Protein AF-A0A4Q5PQS4-F1 (afdb_monomer_lite)

Radius of gyration: 13.58 Å; chains: 1; bounding box: 21×24×44 Å

Sequence (44 aa):
MLTKEYKVIV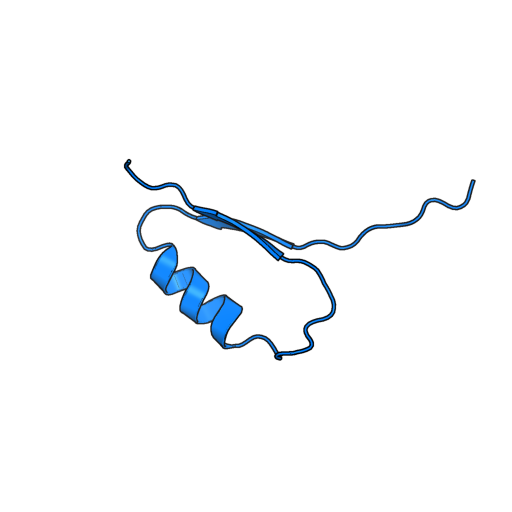IGVSAGGLFALTAILGNLPADYPFPIIVVQHRSK

Foldseek 3Di:
DPDDDADAAEEEEEVCRVVVCCVPVVPDDPPRPHYYHYDYDDDD

Structure (mmCIF, N/CA/C/O backbone):
data_AF-A0A4Q5PQS4-F1
#
_entry.id   AF-A0A4Q5PQS4-F1
#
loop_
_atom_site.group_PDB
_atom_site.id
_atom_site.type_symbol
_atom_site.label_atom_id
_atom_site.label_alt_id
_atom_site.label_comp_id
_atom_site.label_asym_id
_atom_site.label_entity_id
_atom_site.label_seq_id
_atom_site.pdbx_PDB_ins_code
_atom_site.Cartn_x
_atom_site.Cartn_y
_atom_site.Cartn_z
_atom_site.occupancy
_atom_site.B_iso_or_equiv
_atom_site.auth_seq_id
_atom_site.auth_comp_id
_atom_site.auth_asym_id
_atom_site.auth_atom_id
_atom_site.pdbx_PDB_model_num
ATOM 1 N N . MET A 1 1 ? -1.942 11.852 30.982 1.00 51.56 1 MET A N 1
ATOM 2 C CA . MET A 1 1 ? -2.501 11.961 29.617 1.00 51.56 1 MET A CA 1
ATOM 3 C C . MET A 1 1 ? -2.488 10.573 29.003 1.00 51.56 1 MET A C 1
ATOM 5 O O . MET A 1 1 ? -1.424 9.973 28.972 1.00 51.56 1 MET A O 1
ATOM 9 N N . LEU A 1 2 ? -3.635 10.040 28.578 1.00 64.62 2 LEU A N 1
ATOM 10 C CA . LEU A 1 2 ? -3.662 8.812 27.778 1.00 64.62 2 LEU A CA 1
ATOM 11 C C . LEU A 1 2 ? -3.163 9.175 26.376 1.00 64.62 2 LEU A C 1
ATOM 13 O O . LEU A 1 2 ? -3.844 9.894 25.646 1.00 64.62 2 LEU A O 1
ATOM 17 N N . THR A 1 3 ? -1.958 8.746 26.017 1.00 65.50 3 THR A N 1
ATOM 18 C CA . THR A 1 3 ? -1.435 8.904 24.658 1.00 65.50 3 THR A CA 1
ATOM 19 C C . THR A 1 3 ? -2.128 7.878 23.773 1.00 65.50 3 THR A C 1
ATOM 21 O O . THR A 1 3 ? -1.880 6.680 23.881 1.00 65.50 3 THR A O 1
ATOM 24 N N . LYS A 1 4 ? -3.061 8.332 22.936 1.00 77.50 4 LYS A N 1
ATOM 25 C CA . LYS A 1 4 ? -3.728 7.460 21.970 1.00 77.50 4 LYS A CA 1
ATOM 26 C C . LYS A 1 4 ? -2.747 7.165 20.836 1.00 77.50 4 LYS A C 1
ATOM 28 O O . LYS A 1 4 ? -2.388 8.072 20.091 1.00 77.50 4 LYS A O 1
ATOM 33 N N . GLU A 1 5 ? -2.299 5.919 20.729 1.00 83.69 5 GLU A N 1
ATOM 34 C CA . GLU A 1 5 ? -1.454 5.486 19.617 1.00 83.69 5 GLU A CA 1
ATOM 35 C C . GLU A 1 5 ? -2.307 5.257 18.370 1.00 83.69 5 GLU A C 1
ATOM 37 O O . GLU A 1 5 ? -3.181 4.388 18.336 1.00 83.69 5 GLU A O 1
AT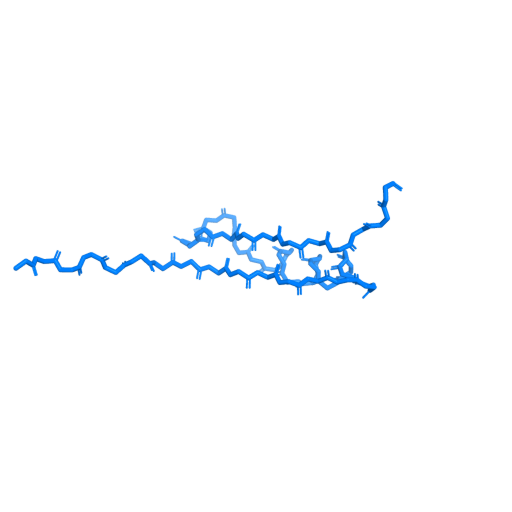OM 42 N N . TYR A 1 6 ? -2.054 6.054 17.335 1.00 84.75 6 TYR A N 1
ATOM 43 C CA . TYR A 1 6 ? -2.651 5.861 16.021 1.00 84.75 6 TYR A CA 1
ATOM 44 C C . TYR A 1 6 ? -1.774 4.909 15.210 1.00 84.75 6 TYR A C 1
ATOM 46 O O . TYR A 1 6 ? -0.576 5.137 15.059 1.00 84.75 6 TYR A O 1
ATOM 54 N N . LYS A 1 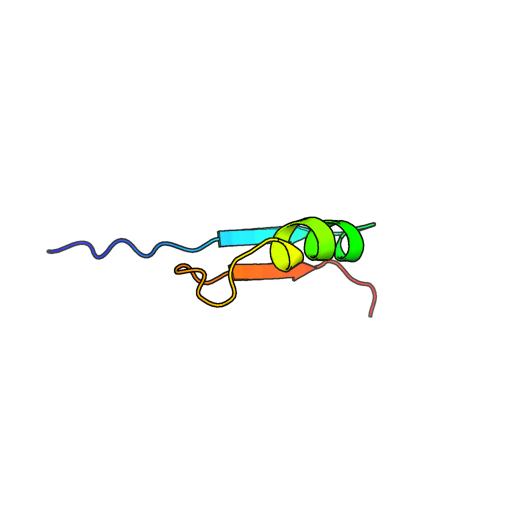7 ? -2.379 3.847 14.674 1.00 94.00 7 LYS A N 1
ATOM 55 C CA . LYS A 1 7 ? -1.710 2.892 13.785 1.00 94.00 7 LYS A CA 1
ATOM 56 C C . LYS A 1 7 ? -2.088 3.210 12.344 1.00 94.00 7 LYS A C 1
ATOM 58 O O . LYS A 1 7 ? -3.271 3.312 12.030 1.00 94.00 7 LYS A O 1
ATOM 63 N N . VAL A 1 8 ? -1.088 3.382 11.488 1.00 95.62 8 VAL A N 1
ATOM 64 C CA . VAL A 1 8 ? -1.249 3.709 10.067 1.00 95.62 8 VAL A CA 1
ATOM 65 C C . VAL A 1 8 ? -0.117 3.074 9.271 1.00 95.62 8 VAL A C 1
ATOM 67 O O . VAL A 1 8 ? 1.008 2.977 9.761 1.00 95.62 8 VAL A O 1
ATOM 70 N N . ILE A 1 9 ? -0.414 2.657 8.041 1.00 96.81 9 ILE A N 1
ATOM 71 C CA . ILE A 1 9 ? 0.593 2.228 7.070 1.00 96.81 9 ILE A CA 1
ATOM 72 C C . ILE A 1 9 ? 0.779 3.339 6.043 1.00 96.81 9 ILE A C 1
ATOM 74 O O . ILE A 1 9 ? -0.192 3.851 5.488 1.00 96.81 9 ILE A O 1
ATOM 78 N N . VAL A 1 10 ? 2.033 3.691 5.765 1.00 97.81 10 VAL A N 1
ATOM 79 C CA . VAL A 1 10 ? 2.389 4.635 4.703 1.00 97.81 10 VAL A CA 1
ATOM 80 C C . VAL A 1 10 ? 3.254 3.914 3.678 1.00 97.81 10 VAL A C 1
ATOM 82 O O . VAL A 1 10 ? 4.266 3.313 4.034 1.00 97.81 10 VAL A O 1
ATOM 85 N N . ILE A 1 11 ? 2.857 3.973 2.408 1.00 98.31 11 ILE A N 1
ATOM 86 C CA . ILE A 1 11 ? 3.559 3.332 1.294 1.00 98.31 11 ILE A CA 1
ATOM 87 C C . ILE A 1 11 ? 4.020 4.415 0.317 1.00 98.31 11 ILE A C 1
ATOM 89 O O . ILE A 1 11 ? 3.201 5.116 -0.276 1.00 98.31 11 ILE A O 1
ATOM 93 N N . GLY A 1 12 ? 5.334 4.537 0.139 1.00 98.06 12 GLY A N 1
ATOM 94 C CA . GLY A 1 12 ? 5.949 5.372 -0.891 1.00 98.06 12 GLY A CA 1
ATOM 95 C C . GLY A 1 12 ? 6.400 4.523 -2.077 1.00 98.06 12 GLY A C 1
ATOM 96 O O . GLY A 1 12 ? 7.097 3.528 -1.887 1.00 98.06 12 GLY A O 1
ATOM 97 N N . VAL A 1 13 ? 6.020 4.905 -3.295 1.00 98.38 13 VAL A N 1
ATOM 98 C CA . VAL A 1 13 ? 6.338 4.164 -4.528 1.00 98.38 13 VAL A CA 1
ATOM 99 C C . VAL A 1 13 ? 6.653 5.099 -5.705 1.00 98.38 13 VAL A C 1
ATOM 101 O O . VAL A 1 13 ? 6.296 6.276 -5.699 1.00 98.38 13 VAL A O 1
ATOM 104 N N . SER A 1 14 ? 7.352 4.582 -6.722 1.00 96.69 14 SER A N 1
ATOM 105 C CA . SER A 1 14 ? 7.783 5.315 -7.927 1.00 96.69 14 SER A CA 1
ATOM 106 C C . SER A 1 14 ? 7.663 4.410 -9.169 1.00 96.69 14 SER A C 1
ATOM 108 O O . SER A 1 14 ? 6.595 3.838 -9.394 1.00 96.69 14 SER A O 1
ATOM 110 N N . ALA A 1 15 ? 8.710 4.232 -9.979 1.00 96.81 15 ALA A N 1
ATOM 111 C CA . ALA A 1 15 ? 8.708 3.300 -11.109 1.00 96.81 15 ALA A CA 1
ATOM 112 C C . ALA A 1 15 ? 8.283 1.880 -10.677 1.00 96.81 15 ALA A C 1
ATOM 114 O O . ALA A 1 15 ? 8.754 1.364 -9.667 1.00 96.81 15 ALA A O 1
ATOM 115 N N . GLY A 1 16 ? 7.351 1.270 -11.417 1.00 97.00 16 GLY A N 1
ATOM 116 C CA . GLY A 1 16 ? 6.767 -0.036 -11.072 1.00 97.00 16 GLY A CA 1
ATOM 117 C C . GLY A 1 16 ? 5.794 -0.023 -9.882 1.00 97.00 16 GLY A C 1
ATOM 118 O O . GLY A 1 16 ? 5.246 -1.063 -9.525 1.00 97.00 16 GLY A O 1
ATOM 119 N N . GLY A 1 17 ? 5.534 1.143 -9.286 1.00 97.31 17 GLY A N 1
ATOM 120 C CA . GLY A 1 17 ? 4.762 1.271 -8.054 1.00 97.31 17 GLY A CA 1
ATOM 121 C C . GLY A 1 17 ? 3.337 0.732 -8.131 1.00 97.31 17 GLY A C 1
ATOM 122 O O . GLY A 1 17 ? 2.898 0.070 -7.199 1.00 97.31 17 GLY A O 1
ATOM 123 N N . LEU A 1 18 ? 2.645 0.900 -9.262 1.00 96.25 18 LEU A N 1
ATOM 124 C CA . LEU A 1 18 ? 1.303 0.333 -9.440 1.00 96.25 18 LEU A CA 1
ATOM 125 C C . LEU A 1 18 ? 1.301 -1.199 -9.359 1.00 96.25 18 LEU A C 1
ATOM 127 O O . LEU A 1 18 ? 0.424 -1.760 -8.715 1.00 96.25 18 LEU A O 1
ATOM 131 N N . PHE A 1 19 ? 2.304 -1.870 -9.936 1.00 97.69 19 PHE A N 1
ATOM 132 C CA . PHE A 1 19 ? 2.420 -3.329 -9.850 1.00 97.69 19 PHE A CA 1
ATOM 133 C C . PHE A 1 19 ? 2.652 -3.784 -8.403 1.00 97.69 19 PHE A C 1
ATOM 135 O O . PHE A 1 19 ? 1.982 -4.697 -7.922 1.00 97.69 19 PHE A O 1
ATOM 142 N N . ALA A 1 20 ? 3.547 -3.100 -7.682 1.00 97.94 20 ALA A N 1
ATOM 143 C CA . ALA A 1 20 ? 3.791 -3.370 -6.267 1.00 97.94 20 ALA A CA 1
ATOM 144 C C . ALA A 1 20 ? 2.533 -3.134 -5.413 1.00 97.94 20 ALA A C 1
ATOM 146 O O . ALA A 1 20 ? 2.198 -3.960 -4.566 1.00 97.94 20 ALA A O 1
ATOM 147 N N . LEU A 1 21 ? 1.799 -2.046 -5.663 1.00 98.06 21 LEU A N 1
ATOM 148 C CA . LEU A 1 21 ? 0.553 -1.747 -4.960 1.00 98.06 21 LEU A CA 1
ATOM 149 C C . LEU A 1 21 ? -0.517 -2.804 -5.229 1.00 98.06 21 LEU A C 1
ATOM 151 O O . LEU A 1 21 ? -1.191 -3.204 -4.289 1.00 98.06 21 LEU A O 1
ATOM 155 N N . THR A 1 22 ? -0.657 -3.301 -6.460 1.00 97.69 22 THR A N 1
ATOM 156 C CA . THR A 1 22 ? -1.590 -4.397 -6.757 1.00 97.69 22 THR A CA 1
ATOM 157 C C . THR A 1 22 ? -1.213 -5.671 -6.002 1.00 97.69 22 THR A C 1
ATOM 159 O O . THR A 1 22 ? -2.087 -6.301 -5.412 1.00 97.69 22 THR A O 1
ATOM 162 N N . ALA A 1 23 ? 0.075 -6.022 -5.960 1.00 97.69 23 ALA A N 1
ATOM 163 C CA . ALA A 1 23 ? 0.549 -7.199 -5.234 1.00 97.69 23 ALA A CA 1
ATOM 164 C C . ALA A 1 23 ? 0.355 -7.080 -3.712 1.00 97.69 23 ALA A C 1
ATOM 166 O O . ALA A 1 23 ? 0.080 -8.077 -3.052 1.00 97.69 23 ALA A O 1
ATOM 167 N N . ILE A 1 24 ? 0.475 -5.877 -3.147 1.00 97.38 24 ILE A N 1
ATOM 168 C CA . ILE A 1 24 ? 0.303 -5.652 -1.707 1.00 97.38 24 ILE A CA 1
ATOM 169 C C . ILE A 1 24 ? -1.182 -5.496 -1.363 1.00 97.38 24 ILE A C 1
ATOM 171 O O . ILE A 1 24 ? -1.733 -6.307 -0.626 1.00 97.38 24 ILE A O 1
ATOM 175 N N . LEU A 1 25 ? -1.839 -4.467 -1.905 1.00 97.31 25 LEU A N 1
ATOM 176 C CA . LEU A 1 25 ? -3.206 -4.088 -1.538 1.00 97.31 25 LEU A CA 1
ATOM 177 C C . LEU A 1 25 ? -4.239 -5.111 -2.012 1.00 97.31 25 LEU A C 1
ATOM 179 O O . LEU A 1 25 ? -5.231 -5.323 -1.326 1.00 97.31 25 LEU A O 1
ATOM 183 N N . GLY A 1 26 ? -4.001 -5.774 -3.148 1.00 96.69 26 GLY A N 1
ATOM 184 C CA . GLY A 1 26 ? -4.899 -6.806 -3.669 1.00 96.69 26 GLY A CA 1
ATOM 185 C C . GLY A 1 26 ? -4.945 -8.079 -2.819 1.00 96.69 26 GLY A C 1
ATOM 186 O O . GLY A 1 26 ? -5.885 -8.854 -2.951 1.00 96.69 26 GLY A O 1
ATOM 187 N N . ASN A 1 27 ? -3.959 -8.286 -1.939 1.00 96.81 27 ASN A N 1
ATOM 188 C CA . ASN A 1 27 ? -3.921 -9.411 -1.003 1.00 96.81 27 ASN A CA 1
ATOM 189 C C . ASN A 1 27 ? -4.416 -9.039 0.405 1.00 96.81 27 ASN A C 1
ATOM 191 O O . ASN A 1 27 ? -4.415 -9.892 1.294 1.00 96.81 27 ASN A O 1
ATOM 195 N N . LEU A 1 28 ? -4.822 -7.786 0.638 1.00 97.62 28 LEU A N 1
ATOM 196 C CA . LEU A 1 28 ? -5.376 -7.388 1.927 1.00 97.62 28 LEU A CA 1
ATOM 197 C C . LEU A 1 28 ? -6.857 -7.785 2.031 1.00 97.62 28 LEU A C 1
ATOM 199 O O . LEU A 1 28 ? -7.597 -7.652 1.054 1.00 97.62 28 LEU A O 1
ATOM 203 N N . PRO A 1 29 ? -7.315 -8.230 3.214 1.00 97.50 29 PRO A N 1
ATOM 204 C CA . PRO A 1 29 ? -8.737 -8.399 3.487 1.00 97.50 29 PRO A CA 1
ATOM 205 C C . PRO A 1 29 ? -9.516 -7.100 3.257 1.00 97.50 29 PRO A C 1
ATOM 207 O O . PRO A 1 29 ? -9.007 -6.005 3.507 1.00 97.50 29 PRO A O 1
ATOM 210 N N . ALA A 1 30 ? -10.777 -7.216 2.836 1.00 95.94 30 ALA A N 1
ATOM 211 C CA . ALA A 1 30 ? -11.647 -6.057 2.618 1.00 95.94 30 ALA A CA 1
ATOM 212 C C . ALA A 1 30 ? -11.902 -5.242 3.903 1.00 95.94 30 ALA A C 1
ATOM 214 O O . ALA A 1 30 ? -12.196 -4.052 3.835 1.00 95.94 30 ALA A O 1
ATOM 215 N N . ASP A 1 31 ? -11.771 -5.878 5.066 1.00 96.62 31 ASP A N 1
ATOM 216 C CA . ASP A 1 31 ? -11.956 -5.324 6.407 1.00 96.62 31 ASP A CA 1
ATOM 217 C C . ASP A 1 31 ? -10.626 -5.019 7.119 1.00 96.62 31 ASP A C 1
ATOM 219 O O . ASP A 1 31 ? -10.569 -4.966 8.349 1.00 96.62 31 ASP A O 1
ATOM 223 N N . TYR A 1 32 ? -9.543 -4.814 6.360 1.00 96.69 32 TYR A N 1
ATOM 224 C CA . TYR A 1 32 ? -8.231 -4.525 6.929 1.00 96.69 32 TYR A CA 1
ATOM 225 C C . TYR A 1 32 ? -8.289 -3.360 7.947 1.00 96.69 32 TYR A C 1
ATOM 227 O O . TYR A 1 32 ? -8.769 -2.272 7.621 1.00 96.69 32 TYR A O 1
ATOM 235 N N . PRO A 1 33 ? -7.793 -3.550 9.187 1.00 94.81 33 PRO A N 1
ATOM 236 C CA . PRO A 1 33 ? -8.180 -2.704 10.319 1.00 94.81 33 PRO A CA 1
ATOM 237 C C . PRO A 1 33 ? -7.425 -1.374 10.411 1.00 94.81 33 PRO A C 1
ATOM 239 O O . PRO A 1 33 ? -7.780 -0.531 11.237 1.00 94.81 33 PRO A O 1
ATOM 242 N N . PHE A 1 34 ? -6.367 -1.180 9.617 1.00 95.69 34 PHE A N 1
ATOM 243 C CA . PHE A 1 34 ? -5.549 0.031 9.670 1.00 95.69 34 PHE A CA 1
ATOM 244 C C . PHE A 1 34 ? -5.667 0.853 8.384 1.00 95.69 34 PHE A C 1
ATOM 246 O O . PHE A 1 34 ? -5.644 0.287 7.292 1.00 95.69 34 PHE A O 1
ATOM 253 N N . PRO A 1 35 ? -5.733 2.192 8.488 1.00 95.94 35 PRO A N 1
ATOM 254 C CA . PRO A 1 35 ? -5.696 3.060 7.321 1.00 95.94 35 PRO A CA 1
ATOM 255 C C . PRO A 1 35 ? -4.365 2.917 6.575 1.00 95.94 3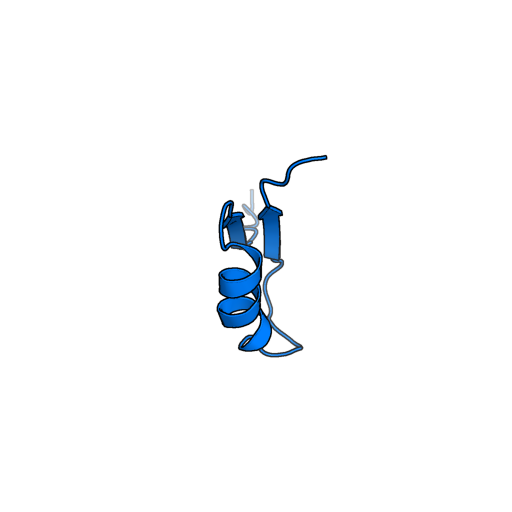5 PRO A C 1
ATOM 257 O O . PRO A 1 35 ? -3.303 2.743 7.184 1.00 95.94 35 PRO A O 1
ATOM 260 N N . ILE A 1 36 ? -4.433 3.046 5.251 1.00 97.69 36 ILE A N 1
ATOM 261 C CA . ILE A 1 36 ? -3.276 2.978 4.356 1.00 97.69 36 ILE A CA 1
ATOM 262 C C . ILE A 1 36 ? -3.206 4.274 3.553 1.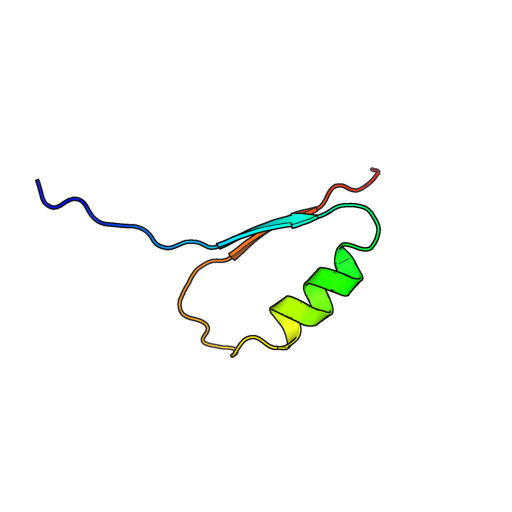00 97.69 36 ILE A C 1
ATOM 264 O O . ILE A 1 36 ? -4.162 4.648 2.877 1.00 97.69 36 ILE A O 1
ATOM 268 N N . ILE A 1 37 ? -2.065 4.954 3.623 1.00 98.12 37 ILE A N 1
ATOM 269 C CA . ILE A 1 37 ? -1.774 6.167 2.860 1.00 98.12 37 ILE A CA 1
ATOM 270 C C . ILE A 1 37 ? -0.733 5.816 1.803 1.00 98.12 37 ILE A C 1
ATOM 272 O O . ILE A 1 37 ? 0.332 5.290 2.124 1.00 98.12 37 ILE A O 1
ATOM 276 N N . VAL A 1 38 ? -1.024 6.123 0.541 1.00 98.19 38 VAL A N 1
ATOM 277 C CA . VAL A 1 38 ? -0.127 5.830 -0.580 1.00 98.19 38 VAL A CA 1
ATOM 278 C C . VAL A 1 38 ? 0.343 7.127 -1.222 1.00 98.19 38 VAL A C 1
ATOM 280 O O . VAL A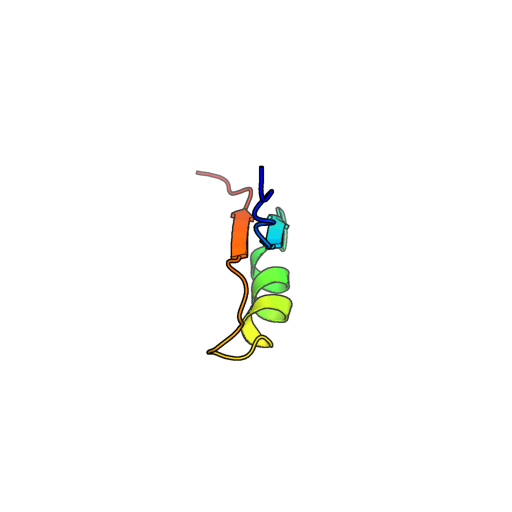 1 38 ? -0.469 7.957 -1.626 1.00 98.19 38 VAL A O 1
ATOM 283 N N . VAL A 1 39 ? 1.658 7.272 -1.366 1.00 98.19 39 VAL A N 1
ATOM 284 C CA . VAL A 1 39 ? 2.286 8.339 -2.149 1.00 98.19 39 VAL A CA 1
ATOM 285 C C . VAL A 1 39 ? 2.995 7.701 -3.334 1.00 98.19 39 VAL A C 1
ATOM 287 O O . VAL A 1 39 ? 4.021 7.039 -3.189 1.00 98.19 39 VAL A O 1
ATOM 290 N N . GLN A 1 40 ? 2.437 7.909 -4.522 1.00 97.38 40 GLN A N 1
ATOM 291 C CA . GLN A 1 40 ? 3.004 7.429 -5.774 1.00 97.38 40 GLN A CA 1
ATOM 292 C C . GLN A 1 40 ? 3.632 8.595 -6.529 1.00 97.38 40 GLN A C 1
ATOM 294 O O . GLN A 1 40 ? 2.932 9.505 -6.972 1.00 97.38 40 GLN A O 1
ATOM 299 N N . HIS A 1 41 ? 4.947 8.539 -6.736 1.00 97.12 41 HIS A N 1
ATOM 300 C CA . HIS A 1 41 ? 5.619 9.454 -7.647 1.00 97.12 41 HIS A CA 1
ATOM 301 C C . HIS A 1 41 ? 5.149 9.147 -9.074 1.00 97.12 41 HIS A C 1
ATOM 303 O O . HIS A 1 41 ? 5.362 8.046 -9.591 1.00 97.12 41 HIS A O 1
ATOM 309 N N . ARG A 1 42 ? 4.452 10.100 -9.690 1.00 90.44 42 ARG A N 1
ATOM 310 C CA . ARG A 1 42 ? 4.010 10.046 -11.087 1.00 90.44 42 ARG A CA 1
ATOM 311 C C . ARG A 1 42 ? 4.491 11.296 -11.805 1.00 90.44 42 ARG A C 1
ATOM 313 O O . ARG A 1 42 ? 4.614 12.350 -11.181 1.00 90.44 42 ARG A O 1
ATOM 320 N N . SER A 1 43 ? 4.706 11.185 -13.113 1.00 84.12 43 SER A N 1
ATOM 321 C CA . SER A 1 43 ? 4.677 12.377 -13.956 1.00 84.12 43 SER A CA 1
ATOM 322 C C . SER A 1 43 ? 3.288 13.020 -13.872 1.00 84.12 43 SER A C 1
ATOM 324 O O . SER A 1 43 ? 2.311 12.342 -13.534 1.00 84.12 43 SER A O 1
ATOM 326 N N . LYS A 1 44 ? 3.209 14.317 -14.181 1.00 68.12 44 LYS A N 1
ATOM 327 C CA . LYS A 1 44 ? 1.919 14.941 -14.498 1.00 68.12 44 LYS A CA 1
ATOM 328 C C . LYS A 1 44 ? 1.249 14.240 -15.677 1.00 68.12 44 LYS A C 1
ATOM 330 O O . LYS A 1 44 ? 1.989 13.647 -16.500 1.00 68.12 44 LYS A O 1
#

Secondary structure (DSSP, 8-state):
----PPP-EEEEE-TTHHHHHHHHHTTS-TT-SS-EEEEE----

pLDDT: mean 92.46, std 10.64, range [51.56, 98.38]